Protein AF-A0A2D7W3Q4-F1 (afdb_monomer)

Nearest PDB structures (foldseek):
  8a7z-assembly1_A  TM=6.033E-01  e=2.554E-01  Streptomyces virginiae
  4ca3-assembly1_A  TM=5.702E-01  e=2.133E-01  Streptomyces virginiae
  2mf4-assembly1_A  TM=6.303E-01  e=5.916E-01  Streptomyces virginiae
  8ahq-assembly1_C  TM=5.592E-01  e=8.480E-01  Streptomyces virginiae
  5y08-assembly1_A  TM=5.152E-01  e=9.005E-01  Prodigiosinella confusarubida

Sequence (94 aa):
MEPGDGEPTSGTGDVVAFASAFDVDPRSIRADTPLSVVDWRGSATDWLMVADHLGVSFSGDGRALDDVETVGDVIAIVRAASRPRSGGMADDAT

Radius of gyration: 15.42 Å; Cα contacts (8 Å, |Δi|>4): 93; chains: 1; bounding box: 33×31×51 Å

Structure (mmCIF, N/CA/C/O backbone):
data_AF-A0A2D7W3Q4-F1
#
_entry.id   AF-A0A2D7W3Q4-F1
#
loop_
_atom_site.group_PDB
_atom_site.id
_atom_site.type_symbol
_atom_site.label_atom_id
_atom_site.label_alt_id
_atom_site.label_comp_id
_atom_site.label_asym_id
_atom_site.label_entity_id
_atom_site.label_seq_id
_atom_site.pdbx_PDB_ins_code
_atom_site.Cartn_x
_atom_site.Cartn_y
_atom_site.Cartn_z
_atom_site.occupancy
_atom_site.B_iso_or_equiv
_atom_site.auth_seq_id
_atom_site.auth_comp_id
_atom_site.auth_asym_id
_atom_site.auth_atom_id
_atom_site.pdbx_PDB_model_num
ATOM 1 N N . MET A 1 1 ? -10.693 21.784 -27.129 1.00 44.44 1 MET A N 1
ATOM 2 C CA . MET A 1 1 ? -10.871 20.876 -25.980 1.00 44.44 1 MET A CA 1
ATOM 3 C C . MET A 1 1 ? -10.097 19.625 -26.323 1.00 44.44 1 MET A C 1
ATOM 5 O O . MET A 1 1 ? -10.568 18.851 -27.143 1.00 44.44 1 MET A O 1
ATOM 9 N N . GLU A 1 2 ? -8.876 19.520 -25.812 1.00 43.62 2 GLU A N 1
ATOM 10 C CA . GLU A 1 2 ? -8.042 18.323 -25.947 1.00 43.62 2 GLU A CA 1
ATOM 11 C C . GLU A 1 2 ? -8.231 17.474 -24.678 1.00 43.62 2 GLU A C 1
ATOM 13 O O . GLU A 1 2 ? -8.337 18.052 -23.589 1.00 43.62 2 GLU A O 1
ATOM 18 N N . PRO A 1 3 ? -8.387 16.146 -24.790 1.00 49.06 3 PRO A N 1
ATOM 19 C CA . PRO A 1 3 ? -8.728 15.300 -23.659 1.00 49.06 3 PRO A CA 1
ATOM 20 C C . PRO A 1 3 ? -7.477 14.950 -22.841 1.00 49.06 3 PRO A C 1
ATOM 22 O O . PRO A 1 3 ? -6.635 14.195 -23.291 1.00 49.06 3 PRO A O 1
ATOM 25 N N . GLY A 1 4 ? -7.410 15.485 -21.621 1.00 49.12 4 GLY A N 1
ATOM 26 C CA . GLY A 1 4 ? -6.870 14.836 -20.422 1.00 49.12 4 GLY A CA 1
ATOM 27 C C . GLY A 1 4 ? -5.623 13.952 -20.533 1.00 49.12 4 GLY A C 1
ATOM 28 O O . GLY A 1 4 ? -5.724 12.759 -20.273 1.00 49.12 4 GLY A O 1
ATOM 29 N N . ASP A 1 5 ? -4.448 14.552 -20.699 1.00 47.09 5 ASP A N 1
ATOM 30 C CA . ASP A 1 5 ? -3.212 14.017 -20.115 1.00 47.09 5 ASP A CA 1
ATOM 31 C C . ASP A 1 5 ? -3.151 14.444 -18.644 1.00 47.09 5 ASP A C 1
ATOM 33 O O . ASP A 1 5 ? -2.383 15.313 -18.229 1.00 47.09 5 ASP A O 1
ATOM 37 N N . GLY A 1 6 ? -4.038 13.871 -17.830 1.00 41.38 6 GLY A N 1
ATOM 38 C CA . GLY A 1 6 ? -3.712 13.754 -16.419 1.00 41.38 6 GLY A CA 1
ATOM 39 C C . GLY A 1 6 ? -2.532 12.800 -16.358 1.00 41.38 6 GLY A C 1
ATOM 40 O O . GLY A 1 6 ? -2.699 11.646 -16.749 1.00 41.38 6 GLY A O 1
ATOM 41 N N . GLU A 1 7 ? -1.362 13.264 -15.904 1.00 38.28 7 GLU A N 1
ATOM 42 C CA . GLU A 1 7 ? -0.341 12.360 -15.371 1.00 38.28 7 GLU A CA 1
ATOM 43 C C . GLU A 1 7 ? -1.093 11.276 -14.599 1.00 38.28 7 GLU A C 1
ATOM 45 O O . GLU A 1 7 ? -1.869 11.628 -13.697 1.00 38.28 7 GLU A O 1
ATOM 50 N N . PRO A 1 8 ? -0.993 9.992 -14.977 1.00 42.84 8 PRO A N 1
ATOM 51 C CA . PRO A 1 8 ? -1.701 8.976 -14.245 1.00 42.84 8 PRO A CA 1
ATOM 52 C C . PRO A 1 8 ? -1.063 8.998 -12.873 1.00 42.84 8 PRO A C 1
ATOM 54 O O . PRO A 1 8 ? 0.056 8.532 -12.709 1.00 42.84 8 PRO A O 1
ATOM 57 N N . THR A 1 9 ? -1.743 9.615 -11.911 1.00 52.72 9 THR A N 1
ATOM 58 C CA . THR A 1 9 ? -2.065 8.957 -10.659 1.00 52.72 9 THR A CA 1
ATOM 59 C C . THR A 1 9 ? -0.911 8.091 -10.146 1.00 52.72 9 THR A C 1
ATOM 61 O O . THR A 1 9 ? -1.132 6.909 -9.888 1.00 52.72 9 THR A O 1
ATOM 64 N N . SER A 1 10 ? 0.323 8.622 -10.059 1.00 56.09 10 SER A N 1
ATOM 65 C CA . SER A 1 10 ? 1.494 7.791 -9.714 1.00 56.09 10 SER A CA 1
ATOM 66 C C . SER A 1 10 ? 1.235 7.105 -8.372 1.00 56.09 10 SER A C 1
ATOM 68 O O . SER A 1 10 ? 1.484 5.918 -8.218 1.00 56.09 10 SER A O 1
ATOM 70 N N . GLY A 1 11 ? 0.548 7.803 -7.458 1.00 63.47 11 GLY A N 1
ATOM 71 C CA . GLY A 1 11 ? 0.060 7.224 -6.208 1.00 63.47 11 GLY A CA 1
ATOM 72 C C . GLY A 1 11 ? -0.977 6.101 -6.368 1.00 63.47 11 GLY A C 1
ATOM 73 O O . GLY A 1 11 ? -0.929 5.136 -5.618 1.00 63.47 11 GLY A O 1
ATOM 74 N N . THR A 1 12 ? -1.906 6.165 -7.328 1.00 81.25 12 THR A N 1
ATOM 75 C CA . THR A 1 12 ? -2.900 5.091 -7.535 1.00 81.25 12 THR A CA 1
ATOM 76 C C . THR A 1 12 ? -2.282 3.859 -8.189 1.00 81.25 12 THR A C 1
ATOM 78 O O . THR A 1 12 ? -2.600 2.747 -7.780 1.00 81.25 12 THR A O 1
ATOM 81 N N . GLY A 1 13 ? -1.389 4.036 -9.167 1.00 89.56 13 GLY A N 1
ATOM 82 C CA . GLY A 1 13 ? -0.659 2.920 -9.776 1.00 89.56 13 GLY A CA 1
ATOM 83 C C . GLY A 1 13 ? 0.232 2.204 -8.761 1.00 89.56 13 GLY A C 1
ATOM 84 O O . GLY A 1 13 ? 0.229 0.976 -8.690 1.00 89.56 13 GLY A O 1
ATOM 85 N N . ASP A 1 14 ? 0.909 2.969 -7.908 1.00 92.69 14 ASP A N 1
ATOM 86 C CA . ASP A 1 14 ? 1.800 2.419 -6.888 1.00 92.69 14 ASP A CA 1
ATOM 87 C C . ASP A 1 14 ? 1.043 1.677 -5.782 1.00 92.69 14 ASP A C 1
ATOM 89 O O . ASP A 1 14 ? 1.493 0.628 -5.326 1.00 92.69 14 ASP A O 1
ATOM 93 N N . VAL A 1 15 ? -0.142 2.160 -5.394 1.00 94.50 15 VAL A N 1
ATOM 94 C CA . VAL A 1 15 ? -1.022 1.438 -4.460 1.00 94.50 15 VAL A CA 1
ATOM 95 C C . VAL A 1 15 ? -1.508 0.120 -5.067 1.00 94.50 15 VAL A C 1
ATOM 97 O O . VAL A 1 15 ? -1.560 -0.883 -4.363 1.00 94.50 15 VAL A O 1
ATOM 100 N N . VAL A 1 16 ? -1.821 0.080 -6.366 1.00 95.12 16 VAL A N 1
ATOM 101 C CA . VAL A 1 16 ? -2.204 -1.170 -7.053 1.00 95.12 16 VAL A CA 1
ATOM 102 C C . VAL A 1 16 ? -1.035 -2.159 -7.097 1.00 95.12 16 VAL A C 1
ATOM 104 O O . VAL A 1 16 ? -1.229 -3.353 -6.857 1.00 95.12 16 VAL A O 1
ATOM 107 N N . ALA A 1 17 ? 0.177 -1.678 -7.373 1.00 94.25 17 ALA A N 1
ATOM 108 C CA . ALA A 1 17 ? 1.385 -2.498 -7.347 1.00 94.25 17 ALA A CA 1
ATOM 109 C C . ALA A 1 17 ? 1.664 -3.049 -5.940 1.00 94.25 17 ALA A C 1
ATOM 111 O O . ALA A 1 17 ? 1.928 -4.240 -5.790 1.00 94.25 17 ALA A O 1
ATOM 112 N N . PHE A 1 18 ? 1.524 -2.217 -4.904 1.00 94.88 18 PHE A N 1
ATOM 113 C CA . PHE A 1 18 ? 1.611 -2.661 -3.514 1.00 94.88 18 PHE A CA 1
ATOM 114 C C . PHE A 1 18 ? 0.546 -3.720 -3.193 1.00 94.88 18 PHE A C 1
ATOM 116 O O . PHE A 1 18 ? 0.876 -4.764 -2.641 1.00 94.88 18 PHE A O 1
ATOM 123 N N . ALA A 1 19 ? -0.718 -3.487 -3.565 1.00 95.06 19 ALA A N 1
ATOM 124 C CA . ALA A 1 19 ? -1.810 -4.435 -3.335 1.00 95.06 19 ALA A CA 1
ATOM 125 C C . ALA A 1 19 ? -1.499 -5.802 -3.963 1.00 95.06 19 ALA A C 1
ATOM 127 O O . ALA A 1 19 ? -1.686 -6.835 -3.330 1.00 95.06 19 ALA A O 1
ATOM 128 N N . SER A 1 20 ? -0.936 -5.790 -5.174 1.00 94.56 20 SER A N 1
ATOM 129 C CA . SER A 1 20 ? -0.506 -7.003 -5.877 1.00 94.56 20 S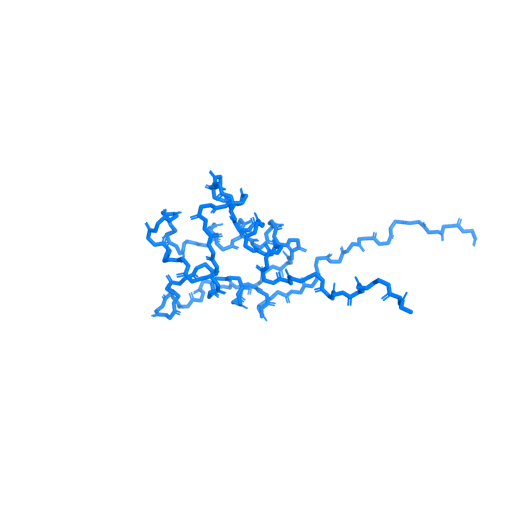ER A CA 1
ATOM 130 C C . SER A 1 20 ? 0.628 -7.728 -5.144 1.00 94.56 20 SER A C 1
ATOM 132 O O . SER A 1 20 ? 0.609 -8.952 -5.069 1.00 94.56 20 SER A O 1
ATOM 134 N N . ALA A 1 21 ? 1.572 -6.994 -4.543 1.00 94.19 21 ALA A N 1
ATOM 135 C CA . ALA A 1 21 ? 2.672 -7.581 -3.773 1.00 94.19 21 ALA A CA 1
ATOM 136 C C . ALA A 1 21 ? 2.203 -8.354 -2.527 1.00 94.19 21 ALA A C 1
ATOM 138 O O . ALA A 1 21 ? 2.874 -9.298 -2.114 1.00 94.19 21 ALA A O 1
ATOM 139 N N . PHE A 1 22 ? 1.062 -7.966 -1.949 1.00 93.69 22 PHE A N 1
ATOM 140 C CA . PHE A 1 22 ? 0.473 -8.588 -0.755 1.00 93.69 22 PHE A CA 1
ATOM 141 C C . PHE A 1 22 ? -0.764 -9.443 -1.047 1.00 93.69 22 PHE A C 1
ATOM 143 O O . PHE A 1 22 ? -1.402 -9.910 -0.108 1.00 93.69 22 PHE A O 1
ATOM 150 N N . ASP A 1 23 ? -1.106 -9.657 -2.322 1.00 93.50 23 ASP A N 1
ATOM 151 C CA . ASP A 1 23 ? -2.327 -10.364 -2.740 1.00 93.50 23 ASP A CA 1
ATOM 152 C C . ASP A 1 23 ? -3.612 -9.772 -2.114 1.00 93.50 23 ASP A C 1
ATOM 154 O O . ASP A 1 23 ? -4.539 -10.473 -1.712 1.00 93.50 23 ASP A O 1
ATOM 158 N N . VAL A 1 24 ? -3.669 -8.442 -2.009 1.00 93.69 24 VAL A N 1
ATOM 159 C CA . VAL A 1 24 ? -4.815 -7.696 -1.468 1.00 93.69 24 VAL A CA 1
ATOM 160 C C . VAL A 1 24 ? -5.614 -7.076 -2.610 1.00 93.69 24 VAL A C 1
ATOM 162 O O . VAL A 1 24 ? -5.058 -6.628 -3.613 1.00 93.69 24 VAL A O 1
ATOM 165 N N . ASP A 1 25 ? -6.939 -6.995 -2.460 1.00 94.00 25 ASP A N 1
ATOM 166 C CA . ASP A 1 25 ? -7.770 -6.287 -3.433 1.00 94.00 25 ASP A CA 1
ATOM 167 C C . ASP A 1 25 ? -7.413 -4.780 -3.462 1.00 94.00 25 ASP A C 1
ATOM 169 O O . ASP A 1 25 ? -7.539 -4.090 -2.444 1.00 94.00 25 ASP A O 1
ATOM 173 N N . PRO A 1 26 ? -7.015 -4.219 -4.621 1.00 90.56 26 PRO A N 1
ATOM 174 C CA . PRO A 1 26 ? -6.566 -2.830 -4.718 1.00 90.56 26 PRO A CA 1
ATOM 175 C C . PRO A 1 26 ? -7.683 -1.802 -4.510 1.00 90.56 26 PRO A C 1
ATOM 177 O O . PRO A 1 26 ? -7.393 -0.624 -4.315 1.00 90.56 26 PRO A O 1
ATOM 180 N N . ARG A 1 27 ? -8.964 -2.199 -4.558 1.00 91.75 27 ARG A N 1
ATOM 181 C CA . ARG A 1 27 ? -10.084 -1.307 -4.209 1.00 91.75 27 ARG A CA 1
ATOM 182 C C . ARG A 1 27 ? -10.324 -1.264 -2.703 1.00 91.75 27 ARG A C 1
ATOM 184 O O . ARG A 1 27 ? -11.008 -0.352 -2.237 1.00 91.75 27 ARG A O 1
ATOM 191 N N . SER A 1 28 ? -9.767 -2.221 -1.962 1.00 92.38 28 SER A N 1
ATOM 192 C CA . SER A 1 28 ? -9.872 -2.320 -0.508 1.00 92.38 28 SER A CA 1
ATOM 193 C C . SER A 1 28 ? -8.803 -1.519 0.241 1.00 92.38 28 SER A C 1
ATOM 195 O O . SER A 1 28 ? -8.929 -1.365 1.455 1.00 92.38 28 SER A O 1
ATOM 197 N N . ILE A 1 29 ? -7.776 -1.003 -0.446 1.00 94.25 29 ILE A N 1
ATOM 198 C CA . ILE A 1 29 ? -6.684 -0.236 0.170 1.00 94.25 29 ILE A CA 1
ATOM 199 C C . ILE A 1 29 ? -6.412 1.085 -0.558 1.00 94.25 29 ILE A C 1
ATOM 201 O O . ILE A 1 29 ? -6.801 1.294 -1.708 1.00 94.25 29 ILE A O 1
ATOM 205 N N . ARG A 1 30 ? -5.750 2.002 0.143 1.00 95.06 30 ARG A N 1
ATOM 206 C CA . ARG A 1 30 ? -5.335 3.341 -0.297 1.00 95.06 30 ARG A CA 1
ATOM 207 C C . ARG A 1 30 ? -3.978 3.686 0.313 1.00 95.06 30 ARG A C 1
ATOM 209 O O . ARG A 1 30 ? -3.492 2.972 1.182 1.00 95.06 30 ARG A O 1
ATOM 216 N N . ALA A 1 31 ? -3.386 4.804 -0.102 1.00 93.19 31 ALA A N 1
ATOM 217 C CA . ALA A 1 31 ? -2.113 5.267 0.448 1.00 93.19 31 ALA A CA 1
ATOM 218 C C . ALA A 1 31 ? -2.170 5.497 1.973 1.00 93.19 31 ALA A C 1
ATOM 220 O O . ALA A 1 31 ? -1.209 5.186 2.656 1.00 93.19 31 ALA A O 1
ATOM 221 N N . ASP A 1 32 ? -3.297 5.961 2.518 1.00 94.50 32 ASP A N 1
ATOM 222 C CA . ASP A 1 32 ? -3.501 6.159 3.963 1.00 94.50 32 ASP A CA 1
ATOM 223 C C . ASP A 1 32 ? -3.840 4.868 4.734 1.00 94.50 32 ASP A C 1
ATOM 225 O O . ASP A 1 32 ? -4.033 4.901 5.948 1.00 94.50 32 ASP A O 1
ATOM 229 N N . THR A 1 33 ? -3.933 3.721 4.050 1.00 95.00 33 THR A N 1
ATOM 230 C CA . THR A 1 33 ? -4.272 2.454 4.706 1.00 95.00 33 THR A CA 1
ATOM 231 C C . THR A 1 33 ? -3.163 2.037 5.677 1.00 95.00 33 THR A C 1
ATOM 233 O O . THR A 1 33 ? -2.006 1.954 5.254 1.00 95.00 33 THR A O 1
ATOM 236 N N . PRO A 1 34 ? -3.495 1.733 6.949 1.00 94.06 34 PRO A N 1
ATOM 237 C CA . PRO A 1 34 ? -2.519 1.271 7.927 1.00 94.06 34 PRO A CA 1
ATOM 238 C C . PRO A 1 34 ? -1.896 -0.067 7.534 1.00 94.06 34 PRO A C 1
ATOM 240 O O . PRO A 1 34 ? -2.592 -0.983 7.092 1.00 94.06 34 PRO A O 1
ATOM 243 N N . LEU A 1 35 ? -0.601 -0.223 7.788 1.00 91.88 35 LEU A N 1
ATOM 244 C CA . LEU A 1 35 ? 0.150 -1.437 7.456 1.00 91.88 35 LEU A CA 1
ATOM 245 C C . LEU A 1 35 ? -0.326 -2.692 8.203 1.00 91.88 35 LEU A C 1
ATOM 247 O O . LEU A 1 35 ? -0.245 -3.797 7.669 1.00 91.88 35 LEU A O 1
ATOM 251 N N . SER A 1 36 ? -0.926 -2.519 9.383 1.00 89.50 36 SER A N 1
ATOM 252 C CA . SER A 1 36 ? -1.574 -3.603 10.133 1.00 89.50 36 SER A CA 1
ATOM 253 C C . SER A 1 36 ? -2.744 -4.256 9.385 1.00 89.50 36 SER A C 1
ATOM 255 O O . SER A 1 36 ? -3.114 -5.375 9.719 1.00 89.50 36 SER A O 1
ATOM 257 N N . VAL A 1 37 ? -3.352 -3.577 8.402 1.00 91.44 37 VAL A N 1
ATOM 258 C CA . VAL A 1 37 ? -4.471 -4.114 7.598 1.00 91.44 37 VAL A CA 1
ATOM 259 C C . VAL A 1 37 ? -3.988 -5.117 6.547 1.00 91.44 37 VAL A C 1
ATOM 261 O O . VAL A 1 37 ? -4.756 -5.976 6.127 1.00 91.44 37 VAL A O 1
ATOM 264 N N . VAL A 1 38 ? -2.729 -5.006 6.122 1.00 90.06 38 VAL A N 1
ATOM 265 C CA . VAL A 1 38 ? -2.126 -5.810 5.044 1.00 90.06 38 VAL A CA 1
ATOM 266 C C . VAL A 1 38 ? -1.066 -6.782 5.572 1.00 90.06 38 VAL A C 1
ATOM 268 O O . VAL A 1 38 ? -0.217 -7.240 4.814 1.00 90.06 38 VAL A O 1
ATOM 271 N N . ASP A 1 39 ? -1.083 -7.055 6.883 1.00 89.56 39 ASP A N 1
ATOM 272 C CA . ASP A 1 39 ? -0.143 -7.949 7.577 1.00 89.56 39 ASP A CA 1
ATOM 273 C C . ASP A 1 39 ? 1.345 -7.640 7.299 1.00 89.56 39 ASP A C 1
ATOM 275 O O . ASP A 1 39 ? 2.214 -8.514 7.364 1.00 89.56 39 ASP A O 1
ATOM 279 N N . TRP A 1 40 ? 1.664 -6.375 7.010 1.00 90.75 40 TRP A N 1
ATOM 280 C CA . TRP A 1 40 ? 3.028 -5.945 6.723 1.00 90.75 40 TRP A CA 1
ATOM 281 C C . TRP A 1 40 ? 3.926 -6.127 7.948 1.00 90.75 40 T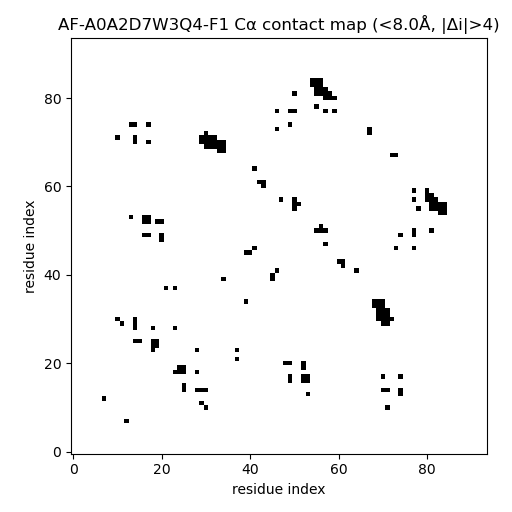RP A C 1
ATOM 283 O O . TRP A 1 40 ? 3.642 -5.611 9.032 1.00 90.75 40 TRP A O 1
ATOM 293 N N . ARG A 1 41 ? 5.054 -6.824 7.774 1.00 88.44 41 ARG A N 1
ATOM 294 C CA . ARG A 1 41 ? 5.965 -7.165 8.882 1.00 88.44 41 ARG A CA 1
ATOM 295 C C . ARG A 1 41 ? 7.209 -6.285 8.928 1.00 88.44 41 ARG A C 1
ATOM 297 O O . ARG A 1 41 ? 8.003 -6.419 9.857 1.00 88.44 41 ARG A O 1
ATOM 304 N N . GLY A 1 42 ? 7.408 -5.422 7.932 1.00 86.75 42 GLY A N 1
ATOM 305 C CA . GLY A 1 42 ? 8.606 -4.591 7.810 1.00 86.75 42 GLY A CA 1
ATOM 306 C C . GLY A 1 42 ? 9.882 -5.387 7.556 1.00 86.75 42 GLY A C 1
ATOM 307 O O . GLY A 1 42 ? 10.982 -4.876 7.768 1.00 86.75 42 GLY A O 1
ATOM 308 N N . SER A 1 43 ? 9.761 -6.644 7.127 1.00 86.50 43 SER A N 1
ATOM 309 C CA . SER A 1 43 ? 10.920 -7.491 6.868 1.00 86.50 43 SER A CA 1
ATOM 310 C C . SER A 1 43 ? 11.627 -7.078 5.576 1.00 86.50 43 SER A C 1
ATOM 312 O O . SER A 1 43 ? 11.019 -6.502 4.677 1.00 86.50 43 SER A O 1
ATOM 314 N N . ALA A 1 44 ? 12.915 -7.411 5.440 1.00 85.50 44 ALA A N 1
ATOM 315 C CA . ALA A 1 44 ? 13.654 -7.162 4.197 1.00 85.50 44 ALA A CA 1
ATOM 316 C C . ALA A 1 44 ? 12.946 -7.767 2.967 1.00 85.50 44 ALA A C 1
ATOM 318 O O . ALA A 1 44 ? 12.955 -7.169 1.895 1.00 85.50 44 ALA A O 1
ATOM 319 N N . THR A 1 45 ? 12.290 -8.920 3.134 1.00 88.56 45 THR A N 1
ATOM 320 C CA . THR A 1 45 ? 11.479 -9.554 2.089 1.00 88.56 45 THR A CA 1
ATOM 321 C C . THR A 1 45 ? 10.288 -8.688 1.688 1.00 88.56 45 THR A C 1
ATOM 323 O O . THR A 1 45 ? 10.079 -8.491 0.496 1.00 88.56 45 THR A O 1
ATOM 326 N N . ASP A 1 46 ? 9.551 -8.129 2.651 1.00 90.62 46 ASP A N 1
ATOM 327 C CA . ASP A 1 46 ? 8.389 -7.268 2.383 1.00 90.62 46 ASP A CA 1
ATOM 328 C C . ASP A 1 46 ? 8.789 -6.045 1.545 1.00 90.62 46 ASP A C 1
ATOM 330 O O . ASP A 1 46 ? 8.162 -5.735 0.530 1.00 90.62 46 ASP A O 1
ATOM 334 N N . TRP A 1 47 ? 9.907 -5.407 1.904 1.00 89.31 47 TRP A N 1
ATOM 335 C CA . TRP A 1 47 ? 10.478 -4.292 1.143 1.00 89.31 47 TRP A CA 1
ATOM 336 C C . TRP A 1 47 ? 10.857 -4.681 -0.290 1.00 89.31 47 TRP A C 1
ATOM 338 O O . TRP A 1 47 ? 10.576 -3.935 -1.231 1.00 89.31 47 TRP A O 1
ATOM 348 N N . LEU A 1 48 ? 11.478 -5.849 -0.472 1.00 89.50 48 LEU A N 1
ATOM 349 C CA . LEU A 1 48 ? 11.878 -6.339 -1.791 1.00 89.50 48 LEU A CA 1
ATOM 350 C C . LEU A 1 48 ? 10.673 -6.702 -2.669 1.00 89.50 48 LEU A C 1
ATOM 352 O O . LEU A 1 48 ? 10.696 -6.398 -3.860 1.00 89.50 48 LEU A O 1
ATOM 356 N N . MET A 1 49 ? 9.619 -7.298 -2.103 1.00 92.31 49 MET A N 1
ATOM 357 C CA . MET A 1 49 ? 8.396 -7.637 -2.844 1.00 92.31 49 MET A CA 1
ATOM 358 C C . MET A 1 49 ? 7.701 -6.391 -3.399 1.00 92.31 49 MET A C 1
ATOM 360 O O . MET A 1 49 ? 7.294 -6.382 -4.563 1.00 92.31 49 MET A O 1
ATOM 364 N N . VAL A 1 50 ? 7.608 -5.323 -2.598 1.00 92.88 50 VAL A N 1
ATOM 365 C C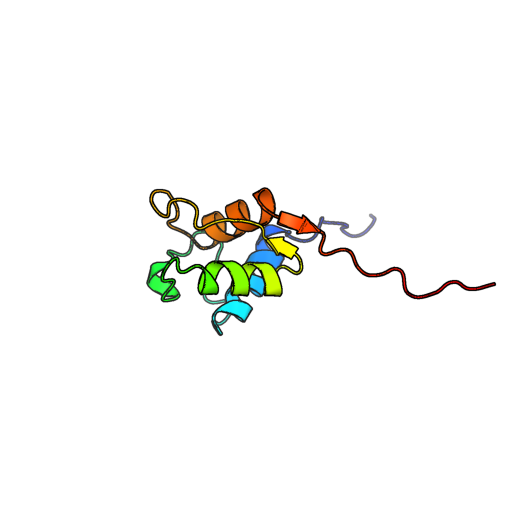A . VAL A 1 50 ? 7.031 -4.045 -3.047 1.00 92.88 50 VAL A CA 1
ATOM 366 C C . VAL A 1 50 ? 7.888 -3.402 -4.127 1.00 92.88 50 VAL A C 1
ATOM 368 O O . VAL A 1 50 ? 7.359 -2.957 -5.142 1.00 92.88 50 VAL A O 1
ATOM 371 N N . ALA A 1 51 ? 9.208 -3.364 -3.942 1.00 91.31 51 ALA A N 1
ATOM 372 C CA . ALA A 1 51 ? 10.117 -2.812 -4.942 1.00 91.31 51 ALA A CA 1
ATOM 373 C C . ALA A 1 51 ? 10.015 -3.533 -6.292 1.00 91.31 51 ALA A C 1
ATOM 375 O O . ALA A 1 51 ? 10.013 -2.883 -7.340 1.00 91.31 51 ALA A O 1
ATOM 376 N N . ASP A 1 52 ? 9.885 -4.860 -6.266 1.00 92.06 52 ASP A N 1
ATOM 377 C CA . ASP A 1 52 ? 9.723 -5.665 -7.471 1.00 92.06 52 ASP A CA 1
ATOM 378 C C . ASP A 1 52 ? 8.427 -5.318 -8.219 1.00 92.06 52 ASP A C 1
ATOM 380 O O . ASP A 1 52 ? 8.478 -5.003 -9.409 1.00 92.06 52 ASP A O 1
ATOM 384 N N . HIS A 1 53 ? 7.295 -5.238 -7.510 1.00 93.62 53 HIS A N 1
ATOM 385 C CA . HIS A 1 53 ? 6.004 -4.871 -8.105 1.00 93.62 53 HIS A CA 1
ATOM 386 C C . HIS A 1 53 ? 5.942 -3.414 -8.574 1.00 93.62 53 HIS A C 1
ATOM 388 O O . HIS A 1 53 ? 5.274 -3.109 -9.560 1.00 93.62 53 HIS A O 1
ATOM 394 N N . LEU A 1 54 ? 6.668 -2.509 -7.914 1.00 90.69 54 LEU A N 1
ATOM 395 C CA . LEU A 1 54 ? 6.837 -1.124 -8.364 1.00 90.69 54 LEU A CA 1
ATOM 396 C C . LEU A 1 54 ? 7.789 -0.997 -9.568 1.00 90.69 54 LEU A C 1
ATOM 398 O O . LEU A 1 54 ? 7.962 0.105 -10.101 1.00 90.69 54 LEU A O 1
ATOM 402 N N . GLY A 1 55 ? 8.412 -2.099 -10.002 1.00 89.88 55 GLY A N 1
ATOM 403 C CA . GLY A 1 55 ? 9.310 -2.139 -11.154 1.00 89.88 55 GLY A CA 1
ATOM 404 C C . GLY A 1 55 ? 10.637 -1.425 -10.911 1.00 89.88 55 GLY A C 1
ATOM 405 O O . GLY A 1 55 ? 11.232 -0.880 -11.843 1.00 89.88 55 GLY A O 1
ATOM 406 N N . VAL A 1 56 ? 11.108 -1.384 -9.664 1.00 88.38 56 VAL A N 1
ATOM 407 C CA . VAL A 1 56 ? 12.296 -0.620 -9.277 1.00 88.38 56 VAL A CA 1
ATOM 408 C C . VAL A 1 56 ? 13.363 -1.477 -8.609 1.00 88.38 56 VAL A C 1
ATOM 410 O O . VAL A 1 56 ? 13.092 -2.520 -8.020 1.00 88.38 56 VAL A O 1
ATOM 413 N N . SER A 1 57 ? 14.611 -1.020 -8.703 1.00 85.12 57 SER A N 1
ATOM 414 C CA . SER A 1 57 ? 15.717 -1.606 -7.950 1.00 85.12 57 SER A CA 1
ATOM 415 C C . SER A 1 57 ? 15.855 -0.875 -6.621 1.00 85.12 57 SER A C 1
ATOM 417 O O . SER A 1 57 ? 16.256 0.291 -6.595 1.00 85.12 57 SER A O 1
ATOM 419 N N . PHE A 1 58 ? 15.551 -1.567 -5.527 1.00 81.56 58 PHE A N 1
ATOM 420 C CA . PHE A 1 58 ? 15.635 -1.035 -4.171 1.00 81.56 58 PHE A CA 1
ATOM 421 C C . PHE A 1 58 ? 16.947 -1.452 -3.502 1.00 81.56 58 PHE A C 1
ATOM 423 O O . PHE A 1 58 ? 17.294 -2.630 -3.457 1.00 81.56 58 PHE A O 1
ATOM 430 N N . SER A 1 59 ? 17.690 -0.477 -2.978 1.00 72.62 59 SER A N 1
ATOM 431 C CA . SER A 1 59 ? 18.926 -0.701 -2.208 1.00 72.62 59 SER A CA 1
ATOM 432 C C . SER A 1 59 ? 18.774 -0.248 -0.754 1.00 72.62 59 SER A C 1
ATOM 434 O O . SER A 1 59 ? 19.659 0.405 -0.200 1.00 72.62 59 SER A O 1
ATOM 436 N N . GLY A 1 60 ? 17.627 -0.538 -0.138 1.00 63.94 60 GLY A N 1
ATOM 437 C CA . GLY A 1 60 ? 17.405 -0.279 1.281 1.00 63.94 60 GLY A CA 1
ATOM 438 C C . GLY A 1 60 ? 17.909 -1.432 2.138 1.00 63.94 60 GLY A C 1
ATOM 439 O O . GLY A 1 60 ? 17.203 -2.415 2.331 1.00 63.94 60 GLY A O 1
ATOM 440 N N . ASP A 1 61 ? 19.121 -1.289 2.669 1.00 58.53 61 ASP A N 1
ATOM 441 C CA . ASP A 1 61 ? 19.551 -2.017 3.865 1.00 58.53 61 ASP A CA 1
ATOM 442 C C . ASP A 1 61 ? 18.577 -1.650 4.996 1.00 58.53 61 ASP A C 1
ATOM 444 O O . ASP A 1 61 ? 18.367 -0.455 5.213 1.00 58.53 61 ASP A O 1
ATOM 448 N N . GLY A 1 62 ? 17.907 -2.646 5.595 1.00 56.25 62 GLY A N 1
ATOM 449 C CA . GLY A 1 62 ? 16.738 -2.532 6.486 1.00 56.25 62 GLY A CA 1
ATOM 450 C C . GLY A 1 62 ? 16.599 -1.197 7.225 1.00 56.25 62 GLY A C 1
ATOM 451 O O . GLY A 1 62 ? 17.062 -1.053 8.356 1.00 56.25 62 GLY A O 1
ATOM 452 N N . ARG A 1 63 ? 15.969 -0.209 6.574 1.00 59.53 63 ARG A N 1
ATOM 453 C CA . ARG A 1 63 ? 15.807 1.134 7.140 1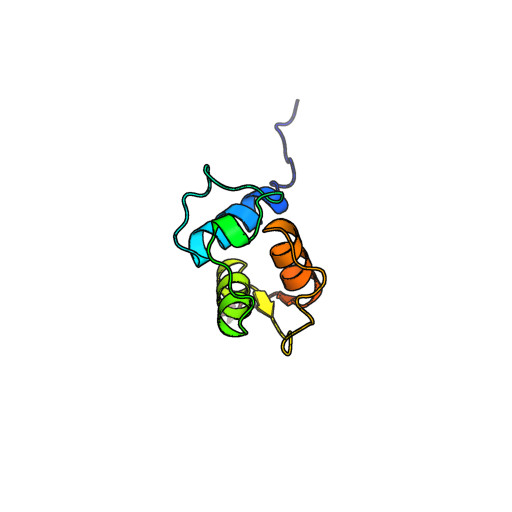.00 59.53 63 ARG A CA 1
ATOM 454 C C . ARG A 1 63 ? 14.798 1.080 8.281 1.00 59.53 63 ARG A C 1
ATOM 456 O O . ARG A 1 63 ? 13.874 0.271 8.255 1.00 59.53 63 ARG A O 1
ATOM 463 N N . ALA A 1 64 ? 15.024 1.926 9.285 1.00 54.81 64 ALA A N 1
ATOM 464 C CA . ALA A 1 64 ? 14.259 1.945 10.523 1.00 54.81 64 ALA A CA 1
ATOM 465 C C . ALA A 1 64 ? 12.748 2.021 10.246 1.00 54.81 64 ALA A C 1
ATOM 467 O O . ALA A 1 64 ? 12.281 2.915 9.547 1.00 54.81 64 ALA A O 1
ATOM 468 N N . LEU A 1 65 ? 12.016 1.056 10.804 1.00 61.56 65 LEU A N 1
ATOM 469 C CA . LEU A 1 65 ? 10.561 0.914 10.709 1.00 61.56 65 LEU A CA 1
ATOM 470 C C . LEU A 1 65 ? 9.797 1.937 11.564 1.00 61.56 65 LEU A C 1
ATOM 472 O O . LEU A 1 65 ? 8.572 1.928 11.544 1.00 61.56 65 LEU A O 1
ATOM 476 N N . ASP A 1 66 ? 10.506 2.773 12.328 1.00 64.06 66 ASP A N 1
ATOM 477 C CA . ASP A 1 66 ? 9.925 3.616 13.382 1.00 64.06 66 ASP A CA 1
ATOM 478 C C . ASP A 1 66 ? 8.946 4.679 12.847 1.00 64.06 66 ASP A C 1
ATOM 480 O O . ASP A 1 66 ? 8.054 5.090 13.578 1.00 64.06 66 ASP A O 1
ATOM 484 N N . ASP A 1 67 ? 9.051 5.057 11.565 1.00 69.06 67 ASP A N 1
ATOM 485 C CA . ASP A 1 67 ? 8.202 6.074 10.919 1.00 69.06 67 ASP A CA 1
ATOM 486 C C . ASP A 1 67 ? 7.333 5.513 9.771 1.00 69.06 67 ASP A 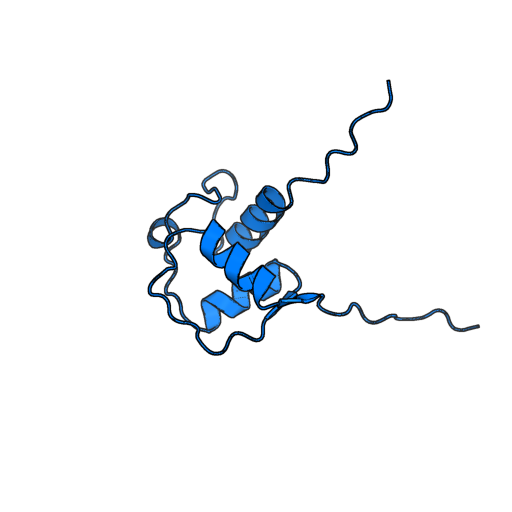C 1
ATOM 488 O O . ASP A 1 67 ? 6.872 6.265 8.912 1.00 69.06 67 ASP A O 1
ATOM 492 N N . VAL A 1 68 ? 7.143 4.189 9.685 1.00 85.19 68 VAL A N 1
ATOM 493 C CA . VAL A 1 68 ? 6.372 3.568 8.590 1.00 85.19 68 VAL A CA 1
ATOM 494 C C . VAL A 1 68 ? 5.022 3.079 9.105 1.00 85.19 68 VAL A C 1
ATOM 496 O O . VAL A 1 68 ? 4.927 2.007 9.702 1.00 85.19 68 VAL A O 1
ATOM 499 N N . GLU A 1 69 ? 3.965 3.850 8.848 1.00 90.06 69 GLU A N 1
ATOM 500 C CA . GLU A 1 69 ? 2.620 3.569 9.370 1.00 90.06 69 GLU A CA 1
ATOM 501 C C . GLU A 1 69 ? 1.643 3.117 8.279 1.00 90.06 69 GLU A C 1
ATOM 503 O O . GLU A 1 69 ? 0.756 2.290 8.533 1.00 90.06 69 GLU A O 1
ATOM 508 N N . THR A 1 70 ? 1.808 3.627 7.055 1.00 94.50 70 THR A N 1
ATOM 509 C CA . THR A 1 70 ? 0.850 3.438 5.961 1.00 94.50 70 THR A CA 1
ATOM 510 C C . THR A 1 70 ? 1.466 2.845 4.694 1.00 94.50 70 THR A C 1
ATOM 512 O O . THR A 1 70 ? 2.679 2.864 4.471 1.00 94.50 70 THR A O 1
ATOM 515 N N . VAL A 1 71 ? 0.599 2.331 3.816 1.00 95.00 71 VAL A N 1
ATOM 516 C CA . VAL A 1 71 ? 0.964 1.874 2.461 1.00 95.00 71 VAL A CA 1
ATOM 517 C C . VAL A 1 71 ? 1.701 2.971 1.681 1.00 95.00 71 VAL A C 1
ATOM 519 O O . VAL A 1 71 ? 2.673 2.696 0.974 1.00 95.00 71 VAL A O 1
ATOM 522 N N . GLY A 1 72 ? 1.267 4.224 1.826 1.00 93.44 72 GLY A N 1
ATOM 523 C CA . GLY A 1 72 ? 1.881 5.388 1.196 1.00 93.44 72 GLY A CA 1
ATOM 524 C C . GLY A 1 72 ? 3.310 5.637 1.669 1.00 93.44 72 GLY A C 1
ATOM 525 O O . GLY A 1 72 ? 4.164 5.942 0.837 1.00 93.44 72 GLY A O 1
ATOM 526 N N . ASP A 1 73 ? 3.593 5.440 2.959 1.00 91.62 73 ASP A N 1
ATOM 527 C CA . ASP A 1 73 ? 4.944 5.596 3.515 1.00 91.62 73 ASP A CA 1
ATOM 528 C C . ASP A 1 73 ? 5.904 4.565 2.921 1.00 91.62 73 ASP A C 1
ATOM 530 O O . ASP A 1 73 ? 7.003 4.912 2.481 1.00 91.62 73 ASP A O 1
ATOM 534 N N . VAL A 1 74 ? 5.468 3.304 2.814 1.00 91.69 74 VAL A N 1
ATOM 535 C CA . VAL A 1 74 ? 6.260 2.242 2.175 1.00 91.69 74 VAL A CA 1
ATOM 536 C C . VAL A 1 74 ? 6.577 2.608 0.730 1.00 91.69 74 VAL A C 1
ATOM 538 O O . VAL A 1 74 ? 7.741 2.570 0.326 1.00 91.69 74 VAL A O 1
ATOM 541 N N . ILE A 1 75 ? 5.563 2.998 -0.045 1.00 91.88 75 ILE A N 1
ATOM 542 C CA . ILE A 1 75 ? 5.734 3.395 -1.448 1.00 91.88 75 ILE A CA 1
ATOM 543 C C . ILE A 1 75 ? 6.707 4.572 -1.555 1.00 91.88 75 ILE A C 1
ATOM 545 O O . ILE A 1 75 ? 7.635 4.523 -2.364 1.0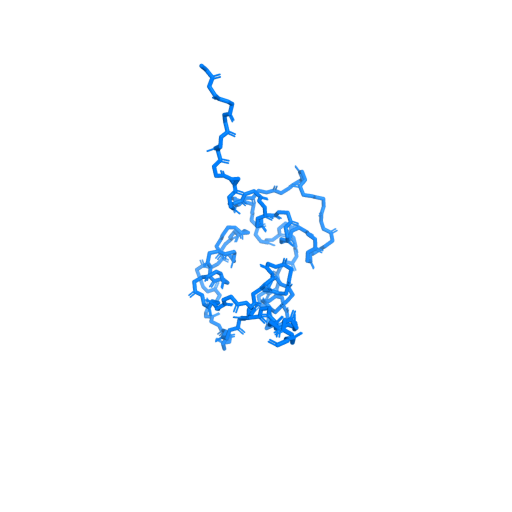0 91.88 75 ILE A O 1
ATOM 549 N N . ALA A 1 76 ? 6.542 5.606 -0.728 1.00 89.88 76 ALA A N 1
ATOM 550 C CA . ALA A 1 76 ? 7.401 6.785 -0.730 1.00 89.88 76 ALA A CA 1
ATOM 551 C C . ALA A 1 76 ? 8.861 6.426 -0.417 1.00 89.88 76 ALA A C 1
ATOM 553 O O . ALA A 1 76 ? 9.772 6.864 -1.125 1.00 89.88 76 ALA A O 1
ATOM 554 N N . ILE A 1 77 ? 9.093 5.579 0.589 1.00 88.38 77 ILE A N 1
ATOM 555 C CA . ILE A 1 77 ? 10.430 5.105 0.969 1.00 88.38 77 ILE A CA 1
ATOM 556 C C . ILE A 1 77 ? 11.049 4.278 -0.154 1.00 88.38 77 ILE A C 1
ATOM 558 O O . ILE A 1 77 ? 12.207 4.510 -0.517 1.00 88.38 77 ILE A O 1
ATOM 562 N N . VAL A 1 78 ? 10.293 3.337 -0.726 1.00 89.00 78 VAL A N 1
ATOM 563 C CA . VAL A 1 78 ? 10.771 2.499 -1.827 1.00 89.00 78 VAL A CA 1
ATOM 564 C C . VAL A 1 78 ? 11.123 3.371 -3.019 1.00 89.00 78 VAL A C 1
ATOM 566 O O . VAL A 1 78 ? 12.244 3.273 -3.508 1.00 89.00 78 VAL A O 1
ATOM 569 N N . ARG A 1 79 ? 10.245 4.285 -3.436 1.00 86.38 79 ARG A N 1
ATOM 570 C CA . ARG A 1 79 ? 10.499 5.223 -4.539 1.00 86.38 79 ARG A CA 1
ATOM 571 C C . ARG A 1 79 ? 11.726 6.101 -4.281 1.00 86.38 79 ARG A C 1
ATOM 573 O O . ARG A 1 79 ? 12.571 6.210 -5.164 1.00 86.38 79 ARG A O 1
ATOM 580 N N . ALA A 1 80 ? 11.875 6.659 -3.080 1.00 85.38 80 ALA A N 1
ATOM 581 C CA . ALA A 1 80 ? 13.009 7.516 -2.725 1.00 85.38 80 ALA A CA 1
ATOM 582 C C . ALA A 1 80 ? 14.347 6.760 -2.653 1.00 85.38 80 ALA A C 1
ATOM 584 O O . ALA A 1 80 ? 15.405 7.315 -2.949 1.00 85.38 80 ALA A O 1
ATOM 585 N N . ALA A 1 81 ? 14.321 5.493 -2.241 1.00 83.25 81 ALA A N 1
ATOM 586 C CA . ALA A 1 81 ? 15.506 4.642 -2.145 1.00 83.25 81 ALA A CA 1
ATOM 587 C C . ALA A 1 81 ? 15.847 3.920 -3.455 1.00 83.25 81 ALA A C 1
ATOM 589 O O . ALA A 1 81 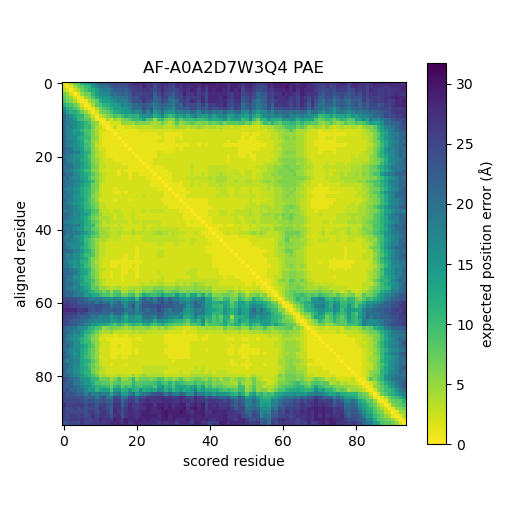? 16.884 3.255 -3.540 1.00 83.25 81 ALA A O 1
ATOM 590 N N . SER A 1 82 ? 14.967 4.010 -4.447 1.00 84.19 82 SER A N 1
ATOM 591 C CA . SER A 1 82 ? 15.056 3.222 -5.660 1.00 84.19 82 SER A CA 1
ATOM 592 C C . SER A 1 82 ? 15.705 3.960 -6.810 1.00 84.19 82 SER A C 1
ATOM 594 O O . SER A 1 82 ? 15.627 5.180 -6.948 1.00 84.19 82 SER A O 1
ATOM 596 N N . ARG A 1 83 ? 16.296 3.174 -7.704 1.00 77.88 83 ARG A N 1
ATOM 597 C CA . ARG A 1 83 ? 16.624 3.615 -9.059 1.00 77.88 83 ARG A CA 1
ATOM 598 C C . ARG A 1 83 ? 15.684 2.919 -10.041 1.00 77.88 83 ARG A C 1
ATOM 600 O O . ARG A 1 83 ? 15.240 1.803 -9.746 1.00 77.88 83 ARG A O 1
ATOM 607 N N . PRO A 1 84 ? 15.390 3.535 -11.202 1.00 73.44 84 PRO A N 1
ATOM 608 C CA . PRO A 1 84 ? 14.701 2.841 -12.280 1.00 73.44 84 PRO A CA 1
ATOM 609 C C . PRO A 1 84 ? 15.406 1.512 -12.536 1.00 73.44 84 PRO A C 1
ATOM 611 O O . PRO A 1 84 ? 16.635 1.476 -12.657 1.00 73.44 84 PRO A O 1
ATOM 614 N N . ARG A 1 85 ? 14.647 0.415 -12.568 1.00 69.00 85 ARG A N 1
ATOM 615 C CA . ARG A 1 85 ? 15.197 -0.878 -12.957 1.00 69.00 85 ARG A CA 1
ATOM 616 C C . ARG A 1 85 ? 15.512 -0.747 -14.439 1.00 69.00 85 ARG A C 1
ATOM 618 O O . ARG A 1 85 ? 14.591 -0.755 -15.245 1.00 69.00 85 ARG A O 1
ATOM 625 N N . SER A 1 86 ?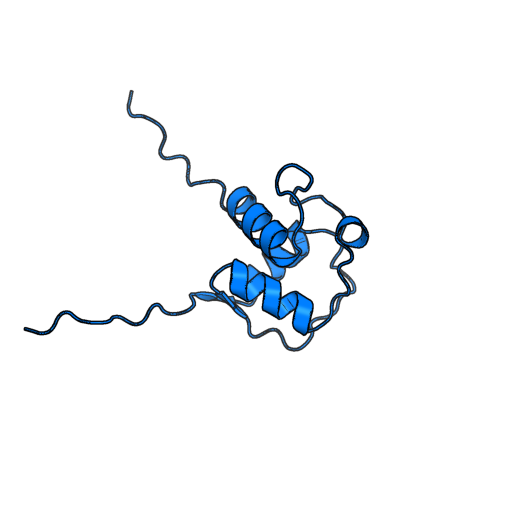 16.774 -0.483 -14.785 1.00 62.41 86 SER A N 1
ATOM 626 C CA . SER A 1 86 ? 17.181 -0.278 -16.176 1.00 62.41 86 SER A CA 1
ATOM 627 C C . SER A 1 86 ? 16.609 -1.401 -17.034 1.00 62.41 86 SER A C 1
ATOM 629 O O . SER A 1 86 ? 17.026 -2.553 -16.909 1.00 62.41 86 SER A O 1
ATOM 631 N N . GLY A 1 87 ? 15.639 -1.062 -17.885 1.00 54.22 87 GLY A N 1
ATOM 632 C CA . GLY A 1 87 ? 15.251 -1.908 -18.996 1.00 54.22 87 GLY A CA 1
ATOM 633 C C . GLY A 1 87 ? 16.480 -2.029 -19.878 1.00 54.22 87 GLY A C 1
ATOM 634 O O . GLY A 1 87 ? 17.003 -1.018 -20.348 1.00 54.22 87 GLY A O 1
ATOM 635 N N . GLY A 1 88 ? 16.998 -3.246 -20.027 1.00 43.56 88 GLY A N 1
ATOM 636 C CA . GLY A 1 88 ? 18.015 -3.511 -21.027 1.00 43.56 88 GLY A CA 1
ATOM 637 C C . GLY A 1 88 ? 17.510 -2.984 -22.363 1.00 43.56 88 GLY A C 1
ATOM 638 O O . GLY A 1 88 ? 16.437 -3.375 -22.817 1.00 43.56 88 GLY A O 1
ATOM 639 N N . MET A 1 89 ? 18.271 -2.078 -22.968 1.00 46.97 89 MET A N 1
ATOM 640 C CA . MET A 1 89 ? 18.179 -1.826 -24.395 1.00 46.97 89 MET A CA 1
ATOM 641 C C . MET A 1 89 ? 18.605 -3.126 -25.080 1.00 46.97 89 MET A C 1
ATOM 643 O O . MET A 1 89 ? 19.791 -3.374 -25.278 1.00 46.97 89 MET A O 1
ATOM 647 N N . ALA A 1 90 ? 17.637 -4.007 -25.316 1.00 52.59 90 ALA A N 1
ATOM 648 C CA . ALA A 1 90 ? 17.759 -5.048 -26.313 1.00 52.59 90 ALA A CA 1
ATOM 649 C C . ALA A 1 90 ? 17.480 -4.392 -27.673 1.00 52.59 90 ALA A C 1
ATOM 651 O O . ALA A 1 90 ? 16.412 -3.818 -27.868 1.00 52.59 90 ALA A O 1
ATOM 652 N N . ASP A 1 91 ? 18.496 -4.469 -28.530 1.00 51.72 91 ASP A N 1
ATOM 653 C CA . ASP A 1 91 ? 18.504 -4.318 -29.986 1.00 51.72 91 ASP A CA 1
ATOM 654 C C . ASP A 1 91 ? 17.876 -3.066 -30.628 1.00 51.72 91 ASP A C 1
ATOM 656 O O . ASP A 1 91 ? 16.673 -2.976 -30.842 1.00 51.72 91 ASP A O 1
ATOM 660 N N . ASP A 1 92 ? 18.749 -2.189 -31.132 1.00 49.19 92 ASP A N 1
ATOM 661 C CA . ASP A 1 92 ? 18.714 -1.891 -32.568 1.00 49.19 92 ASP A CA 1
ATOM 662 C C . ASP A 1 92 ? 20.135 -2.086 -33.111 1.00 49.19 92 ASP A C 1
ATOM 664 O O . ASP A 1 92 ? 21.030 -1.254 -32.949 1.00 49.19 92 ASP A O 1
ATOM 668 N N . ALA A 1 93 ? 20.361 -3.288 -33.634 1.00 56.81 93 ALA A N 1
ATOM 669 C CA . ALA A 1 93 ? 21.474 -3.596 -34.502 1.00 56.81 93 ALA A CA 1
ATOM 670 C C . ALA A 1 93 ? 21.087 -3.187 -35.928 1.00 56.81 93 ALA A C 1
ATOM 672 O O . ALA A 1 93 ? 20.194 -3.802 -36.511 1.00 56.81 93 ALA A O 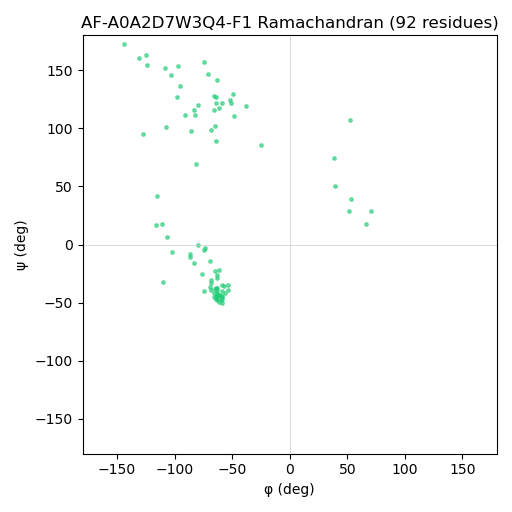1
ATOM 673 N N . THR A 1 94 ? 21.785 -2.205 -36.499 1.00 53.75 94 THR A N 1
ATOM 674 C CA . THR A 1 94 ? 22.179 -2.138 -37.920 1.00 53.75 94 THR A CA 1
ATOM 675 C C . THR A 1 94 ? 23.282 -1.102 -38.095 1.00 53.75 94 THR A C 1
ATOM 677 O O . THR A 1 94 ? 23.126 0.033 -37.597 1.00 53.75 94 THR A O 1
#

Secondary structure (DSSP, 8-state):
---------HHHHHHHHHHHHTT--TTS--TT-BGGGGT----HHHHHHHHHHTTEEE---S--GGG--BHHHHHHHHHHHEEE----------

pLDDT: mean 78.81, std 17.87, range [38.28, 95.12]

Foldseek 3Di:
DDDDPPVPPLQLQLLVLLCVLLVHDSVVFHQAAFPVVSVDPLDPVSLVSSCVSNQWDAPDPSPDCPPPTGSNSSSVNRVVRTDHPDDPPDDDDD

Solvent-accessible surface area (backbone atoms only — not comparable to full-atom values): 5821 Å² total; per-residue (Å²): 138,80,87,76,85,63,77,74,52,63,67,58,57,46,41,42,24,43,20,60,54,68,77,43,65,52,89,81,56,50,48,82,36,50,32,80,79,68,71,61,79,83,40,68,64,56,57,50,43,35,22,53,52,64,55,32,43,63,74,70,72,82,66,80,65,89,82,60,57,25,48,37,45,51,51,51,51,43,60,73,52,33,45,80,47,77,74,77,87,74,79,90,85,131

Mean predicted aligned error: 9.52 Å